Protein 6Q6R (pdb70)

Structure (mmCIF, N/CA/C/O backbone):
data_6Q6R
#
_entry.id   6Q6R
#
_cell.length_a   56.390
_cell.length_b   42.250
_cell.length_c   61.404
_cell.angle_alpha   90.00
_cell.angle_beta   99.30
_cell.angle_gamma   90.00
#
_symmetry.space_group_name_H-M   'P 1 21 1'
#
loop_
_entity.id
_entity.type
_entity.pdbx_description
1 polymer 'Parallel stranded DNA G-quadruplex'
2 polymer 'ATP-dependent DNA/RNA helicase DHX36'
3 non-polymer 'POTASSIUM ION'
4 water water
#
loop_
_atom_site.group_PDB
_atom_site.id
_atom_site.type_symbol
_atom_site.label_atom_id
_atom_site.label_alt_id
_atom_site.label_comp_id
_atom_site.label_asym_id
_atom_site.label_entity_id
_atom_site.label_seq_id
_atom_site.pdbx_PDB_ins_code
_atom_site.Cartn_x
_atom_site.Cartn_y
_atom_site.Cartn_z
_atom_site.occupancy
_atom_site.B_iso_or_equiv
_atom_site.auth_seq_id
_atom_site.auth_comp_id
_atom_site.auth_asym_id
_atom_site.auth_atom_id
_atom_site.pdbx_PDB_model_num
ATOM 1384 N N . HIS E 2 1 ? 7.482 55.540 -24.350 1.00 33.13 1 HIS E N 1
ATOM 1385 C CA . HIS E 2 1 ? 6.726 55.865 -25.594 1.00 27.23 1 HIS E CA 1
ATOM 1386 C C . HIS E 2 1 ? 5.225 55.709 -25.413 1.00 25.55 1 HIS E C 1
ATOM 1387 O O . HIS E 2 1 ? 4.789 54.869 -24.658 1.00 29.20 1 HIS E O 1
ATOM 1394 N N . PRO E 2 2 ? 4.437 56.541 -26.081 1.00 25.80 2 PRO E N 1
ATOM 1395 C CA . PRO E 2 2 ? 2.946 56.362 -26.089 1.00 25.92 2 PRO E CA 1
ATOM 1396 C C . PRO E 2 2 ? 2.469 54.979 -26.463 1.00 22.84 2 PRO E C 1
ATOM 1397 O O . PRO E 2 2 ? 2.897 54.416 -27.439 1.00 24.99 2 PRO E O 1
ATOM 1401 N N . GLY E 2 3 ? 1.465 54.503 -25.745 1.00 26.64 3 GLY E N 1
ATOM 1402 C CA . GLY E 2 3 ? 0.988 53.156 -25.863 1.00 27.74 3 GLY E CA 1
ATOM 1403 C C . GLY E 2 3 ? 0.390 52.808 -27.205 1.00 25.93 3 GLY E C 1
ATOM 1404 O O . GLY E 2 3 ? 0.302 51.640 -27.604 1.00 37.76 3 GLY E O 1
ATOM 1405 N N . HIS E 2 4 ? -0.046 53.819 -27.921 1.00 29.24 4 HIS E N 1
ATOM 1406 C CA . HIS E 2 4 ? -0.804 53.557 -29.126 1.00 22.64 4 HIS E CA 1
ATOM 1407 C C . HIS E 2 4 ? 0.093 53.172 -30.279 1.00 24.71 4 HIS E C 1
ATOM 1408 O O . HIS E 2 4 ? -0.356 52.632 -31.310 1.00 31.48 4 HIS E O 1
ATOM 1415 N N . LEU E 2 5 ? 1.380 53.458 -30.097 1.00 22.39 5 LEU E N 1
ATOM 1416 C CA . LEU E 2 5 ? 2.338 53.269 -31.188 1.00 23.88 5 LEU E CA 1
ATOM 1417 C C . LEU E 2 5 ? 2.574 51.801 -31.424 1.00 19.17 5 LEU E C 1
ATOM 1418 O O . LEU E 2 5 ? 2.618 51.018 -30.455 1.00 30.34 5 LEU E O 1
ATOM 1423 N N . LYS E 2 6 ? 2.768 51.433 -32.690 1.00 19.00 6 LYS E N 1
ATOM 1424 C CA . LYS E 2 6 ? 3.216 50.114 -32.990 1.00 26.00 6 LYS E CA 1
ATOM 1425 C C . LYS E 2 6 ? 4.307 50.068 -33.970 1.00 21.80 6 LYS E C 1
ATOM 1426 O O . LYS E 2 6 ? 4.376 50.875 -34.923 1.00 22.54 6 LYS E O 1
ATOM 1432 N N . GLY E 2 7 ? 4.985 48.951 -33.957 1.00 19.42 7 GLY E N 1
ATOM 1433 C CA . GLY E 2 7 ? 5.972 48.661 -34.965 1.00 23.76 7 GLY E CA 1
ATOM 1434 C C . GLY E 2 7 ? 7.012 49.779 -35.103 1.00 19.75 7 GLY E C 1
ATOM 1435 O O . GLY E 2 7 ? 7.567 50.277 -34.094 1.00 23.11 7 GLY E O 1
ATOM 1436 N N . ARG E 2 8 ? 7.259 50.122 -36.375 1.00 23.75 8 ARG E N 1
ATOM 1437 C CA . ARG E 2 8 ? 8.214 51.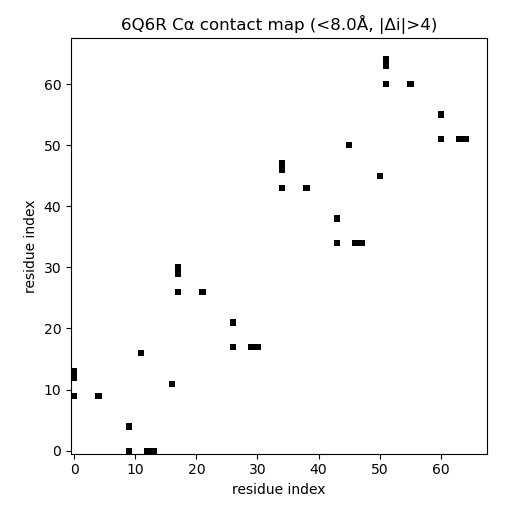147 -36.771 1.00 22.32 8 ARG E CA 1
ATOM 1438 C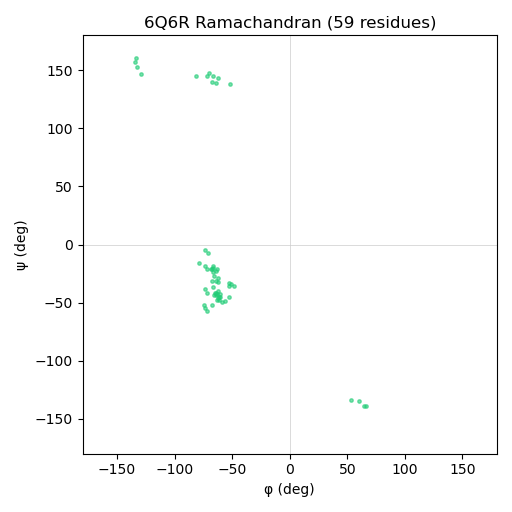 C . ARG E 2 8 ? 7.935 52.473 -36.021 1.00 20.34 8 ARG E C 1
ATOM 1439 O O . ARG E 2 8 ? 8.863 53.283 -35.714 1.00 19.10 8 ARG E O 1
ATOM 1447 N N . GLU E 2 9 ? 6.661 52.740 -35.735 1.00 23.94 9 GLU E N 1
ATOM 1448 C CA . GLU E 2 9 ? 6.261 53.979 -35.088 1.00 21.92 9 GLU E CA 1
ATOM 1449 C C . GLU E 2 9 ? 6.754 54.101 -33.690 1.00 17.60 9 GLU E C 1
ATOM 1450 O O . GLU E 2 9 ? 6.951 55.236 -33.183 1.00 19.09 9 GLU E O 1
ATOM 1456 N N . ILE E 2 10 ? 7.040 52.950 -33.066 1.00 17.89 10 ILE E N 1
ATOM 1457 C CA . ILE E 2 10 ? 7.595 52.935 -31.769 1.00 18.46 10 ILE E CA 1
ATOM 1458 C C . ILE E 2 10 ? 9.044 53.404 -31.898 1.00 17.39 10 ILE E C 1
ATOM 1459 O O . ILE E 2 10 ? 9.478 54.295 -31.209 1.00 18.40 10 ILE E O 1
ATOM 1464 N N . GLY E 2 11 ?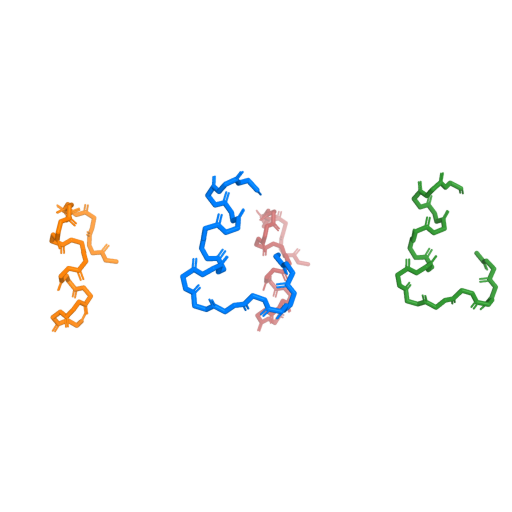 9.813 52.730 -32.698 1.00 18.93 11 GLY E N 1
ATOM 1465 C CA . GLY E 2 11 ? 11.181 53.193 -32.932 1.00 16.65 11 GLY E CA 1
ATOM 1466 C C . GLY E 2 11 ? 11.308 54.587 -33.351 1.00 16.81 11 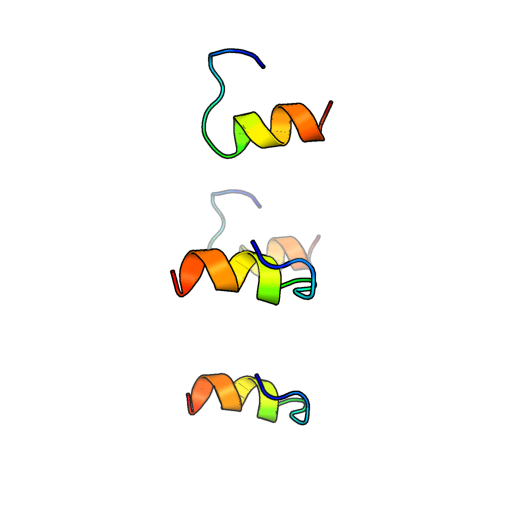GLY E C 1
ATOM 1467 O O . GLY E 2 11 ? 12.107 55.228 -32.799 1.00 18.92 11 GLY E O 1
ATOM 1468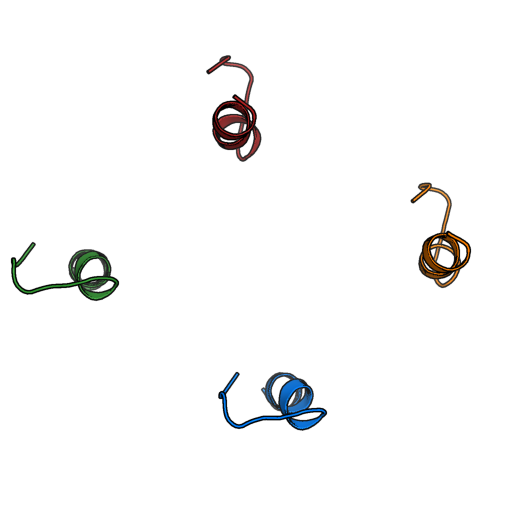 N N . MET E 2 12 ? 10.495 55.104 -34.299 1.00 19.08 12 MET E N 1
ATOM 1469 C CA . MET E 2 12 ? 10.624 56.442 -34.749 1.00 22.79 12 MET E CA 1
ATOM 1470 C C . MET E 2 12 ? 10.127 57.440 -33.735 1.00 23.03 12 MET E C 1
ATOM 1471 O O . MET E 2 12 ? 10.487 58.638 -33.847 1.00 30.53 12 MET E O 1
ATOM 1476 N N . TRP E 2 13 ? 9.320 57.016 -32.757 1.00 16.81 13 TRP E N 1
ATOM 1477 C CA . TRP E 2 13 ? 8.967 57.982 -31.706 1.00 19.86 13 TRP E CA 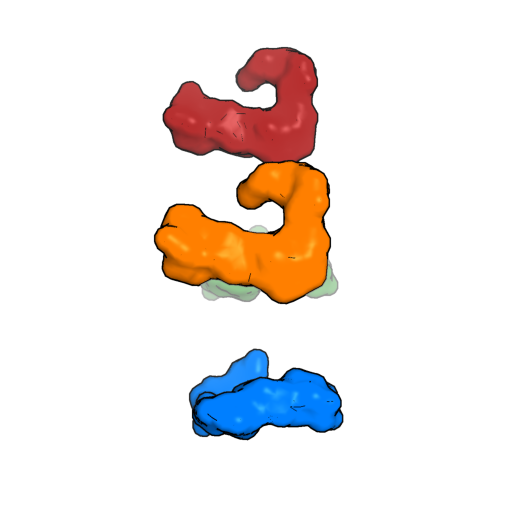1
ATOM 1478 C C . TRP E 2 13 ? 10.257 58.465 -30.935 1.00 25.87 13 TRP E C 1
ATOM 1479 O O . TRP E 2 13 ? 10.432 59.629 -30.705 1.00 29.66 13 TRP E O 1
ATOM 1490 N N . TYR E 2 14 ? 11.085 57.518 -30.598 1.00 23.64 14 TYR E N 1
ATOM 1491 C CA . TYR E 2 14 ? 12.387 57.790 -30.027 1.00 28.43 14 TYR E CA 1
ATOM 1492 C C . TYR E 2 14 ? 13.211 58.553 -31.063 1.00 26.34 14 TYR E C 1
ATOM 1493 O O . TYR E 2 14 ? 13.815 59.609 -30.790 1.00 41.57 14 TYR E O 1
ATOM 1502 N N . ALA E 2 15 ? 13.232 58.090 -32.299 1.00 23.43 15 ALA E N 1
ATOM 1503 C CA . ALA E 2 15 ? 14.122 58.758 -33.268 1.00 33.97 15 ALA E CA 1
ATOM 1504 C C . ALA E 2 15 ? 13.787 60.247 -33.510 1.00 43.09 15 ALA E C 1
ATOM 1505 O O . ALA E 2 15 ? 14.574 61.121 -33.392 1.00 51.12 15 ALA E O 1
ATOM 1507 N N . LYS E 2 16 ? 12.499 60.502 -33.727 1.00 41.09 16 LYS E N 1
ATOM 1508 C CA . LYS E 2 16 ? 11.978 61.893 -33.979 1.00 39.44 16 LYS E CA 1
ATOM 1509 C C . LYS E 2 16 ? 12.028 62.691 -32.724 1.00 48.46 16 LYS E C 1
ATOM 1510 O O . LYS E 2 16 ? 11.788 63.903 -32.786 1.00 73.54 16 LYS E O 1
ATOM 1516 N N . LYS E 2 17 ? 12.361 62.006 -31.620 1.00 44.12 17 LYS E N 1
ATOM 1517 C CA . LYS E 2 17 ? 12.465 62.449 -30.230 1.00 42.07 17 LYS E CA 1
ATOM 1518 C C . LYS E 2 17 ? 11.323 61.988 -29.340 1.00 43.92 17 LYS E C 1
ATOM 1519 O O . LYS E 2 17 ? 11.557 61.382 -28.289 1.00 59.48 17 LYS E O 1
ATOM 1525 N N . HIS F 2 1 ? 30.560 36.127 -24.211 1.00 29.85 1 HIS F N 1
ATOM 1526 C CA . HIS F 2 1 ? 31.229 35.765 -25.446 1.00 26.84 1 HIS F CA 1
ATOM 1527 C C . HIS F 2 1 ? 32.743 35.941 -25.237 1.00 26.53 1 HIS F C 1
ATOM 1528 O O . HIS F 2 1 ? 33.197 36.865 -24.471 1.00 31.20 1 HIS F O 1
ATOM 1535 N N . PRO F 2 2 ? 33.516 35.165 -25.974 1.00 22.73 2 PRO F N 1
ATOM 1536 C CA . PRO F 2 2 ? 34.964 35.385 -25.802 1.00 24.11 2 PRO F CA 1
ATOM 1537 C C . PRO F 2 2 ? 35.430 36.760 -26.183 1.00 26.28 2 PRO F C 1
ATOM 1538 O O . PRO F 2 2 ? 34.981 37.318 -27.161 1.00 26.17 2 PRO F O 1
ATOM 1542 N N . GLY F 2 3 ? 36.388 37.230 -25.404 1.00 26.65 3 GLY F N 1
ATOM 1543 C CA . GLY F 2 3 ? 36.900 38.616 -25.481 1.00 27.61 3 GLY F CA 1
ATOM 1544 C C . GLY F 2 3 ? 37.547 38.975 -26.800 1.00 25.13 3 GLY F C 1
ATOM 1545 O O . GLY F 2 3 ? 37.581 40.138 -27.190 1.00 34.80 3 GLY F O 1
ATOM 1546 N N . HIS F 2 4 ? 38.179 38.004 -27.453 1.00 27.80 4 HIS F N 1
ATOM 1547 C CA . HIS F 2 4 ? 38.940 38.343 -28.652 1.00 29.42 4 HIS F CA 1
ATOM 1548 C C . HIS F 2 4 ? 38.031 38.655 -29.869 1.00 29.93 4 HIS F C 1
ATOM 1549 O O . HIS F 2 4 ? 38.523 38.973 -30.959 1.00 31.11 4 HIS F O 1
ATOM 1556 N N . LEU F 2 5 ? 36.720 38.489 -29.712 1.00 27.27 5 LEU F N 1
ATOM 1557 C CA . LEU F 2 5 ? 35.863 38.601 -30.843 1.00 22.37 5 LEU F CA 1
ATOM 1558 C C . LEU F 2 5 ? 35.595 40.050 -31.105 1.00 19.68 5 LEU F C 1
ATOM 1559 O O . LEU F 2 5 ? 35.382 40.854 -30.151 1.00 26.76 5 LEU F O 1
ATOM 1564 N N . LYS F 2 6 ? 35.485 40.363 -32.374 1.00 22.68 6 LYS F N 1
ATOM 1565 C CA . LYS F 2 6 ? 35.039 41.719 -32.725 1.00 24.56 6 LYS F CA 1
ATOM 1566 C C . LYS F 2 6 ? 33.983 41.789 -33.787 1.00 24.84 6 LYS F C 1
ATOM 1567 O O . LYS F 2 6 ? 33.938 41.053 -34.740 1.00 25.61 6 LYS F O 1
ATOM 1573 N N . GLY F 2 7 ? 33.259 42.887 -33.781 1.00 25.96 7 GLY F N 1
ATOM 1574 C CA . GLY F 2 7 ? 32.315 43.198 -34.862 1.00 32.97 7 GLY F CA 1
ATOM 1575 C C . GLY F 2 7 ? 31.223 42.128 -35.026 1.00 25.18 7 GLY F C 1
ATOM 1576 O O . GLY F 2 7 ? 30.699 41.653 -34.033 1.00 25.98 7 GLY F O 1
ATOM 1577 N N . ARG F 2 8 ? 30.965 41.750 -36.279 1.00 23.96 8 ARG F N 1
ATOM 1578 C CA . ARG F 2 8 ? 30.056 40.703 -36.695 1.00 25.54 8 ARG F CA 1
ATOM 1579 C C . ARG F 2 8 ? 30.364 39.376 -35.975 1.00 23.80 8 ARG F C 1
ATOM 1580 O O . ARG F 2 8 ? 29.494 38.632 -35.680 1.00 29.80 8 ARG F O 1
ATOM 1588 N N . GLU F 2 9 ? 31.681 39.100 -35.733 1.00 26.76 9 GLU F N 1
ATOM 1589 C CA A GLU F 2 9 ? 32.192 37.953 -34.951 0.50 21.83 9 GLU F CA 1
ATOM 1590 C CA B GLU F 2 9 ? 32.017 37.842 -35.118 0.50 22.53 9 GLU F CA 1
ATOM 1591 C C . GLU F 2 9 ? 31.476 37.722 -33.621 1.00 20.17 9 GLU F C 1
ATOM 1592 O O . GLU F 2 9 ? 31.228 36.602 -33.169 1.00 25.89 9 GLU F O 1
ATOM 1603 N N . ILE F 2 10 ? 31.143 38.848 -32.952 1.00 18.98 10 ILE F N 1
ATOM 1604 C CA . ILE F 2 10 ? 30.607 38.856 -31.567 1.00 16.17 10 ILE F CA 1
ATOM 1605 C C . ILE F 2 10 ? 29.156 38.346 -31.810 1.00 17.57 10 ILE F C 1
ATOM 1606 O O . ILE F 2 10 ? 28.700 37.405 -31.200 1.00 20.89 10 ILE F O 1
ATOM 1611 N N . GLY F 2 11 ? 28.445 39.020 -32.692 1.00 21.31 11 GLY F N 1
ATOM 1612 C CA . GLY F 2 11 ? 27.031 38.581 -32.913 1.00 17.56 11 GLY F CA 1
ATOM 1613 C C . GLY F 2 11 ? 26.899 37.156 -33.411 1.00 17.70 11 GLY F C 1
ATOM 1614 O O . GLY F 2 11 ? 26.002 36.400 -33.003 1.00 21.32 11 GLY F O 1
ATOM 1615 N N . MET F 2 12 ? 27.724 36.808 -34.385 1.00 22.95 12 MET F N 1
ATOM 1616 C CA . MET F 2 12 ? 27.703 35.461 -34.936 1.00 23.27 12 MET F CA 1
ATOM 1617 C C . MET F 2 12 ? 28.143 34.370 -33.989 1.00 20.81 12 MET F C 1
ATOM 1618 O O . MET F 2 12 ? 27.723 33.223 -34.157 1.00 28.32 12 MET F O 1
ATOM 1623 N N . TRP F 2 13 ? 28.877 34.687 -32.934 1.00 19.18 13 TRP F N 1
ATOM 1624 C CA . TRP F 2 13 ? 29.214 33.685 -31.942 1.00 22.71 13 TRP F CA 1
ATOM 1625 C C . TRP F 2 13 ? 27.945 33.228 -31.237 1.00 24.17 13 TRP F C 1
ATOM 1626 O O . TRP F 2 13 ? 27.805 32.035 -30.956 1.00 29.15 13 TRP F O 1
ATOM 1637 N N . TYR F 2 14 ? 27.105 34.201 -30.898 1.00 22.36 14 TYR F N 1
ATOM 1638 C CA . TYR F 2 14 ? 25.776 33.887 -30.360 1.00 22.82 14 TYR F CA 1
ATOM 1639 C C . TYR F 2 14 ? 24.937 33.119 -31.394 1.00 29.07 14 TYR F C 1
ATOM 1640 O O . TYR F 2 14 ? 24.294 32.096 -31.031 1.00 30.72 14 TYR F O 1
ATOM 1649 N N . ALA F 2 15 ? 24.926 33.573 -32.645 1.00 24.87 15 ALA F N 1
ATOM 1650 C CA . ALA F 2 15 ? 24.118 32.936 -33.708 1.00 30.76 15 ALA F CA 1
ATOM 1651 C C . ALA F 2 15 ? 24.432 31.449 -33.883 1.00 37.94 15 ALA F C 1
ATOM 1652 O O . ALA F 2 15 ? 23.518 30.567 -33.877 1.00 34.79 15 ALA F O 1
ATOM 1654 N N . LYS F 2 16 ? 25.737 31.182 -33.963 1.00 39.75 16 LYS F N 1
ATOM 1655 C CA . LYS F 2 16 ? 26.270 29.804 -34.162 1.00 34.84 16 LYS F CA 1
ATOM 1656 C C . LYS F 2 16 ? 26.016 28.915 -32.960 1.00 41.20 16 LYS F C 1
ATOM 1657 O O . LYS F 2 16 ? 25.952 27.745 -33.127 1.00 42.76 16 LYS F O 1
ATOM 1663 N N . LYS F 2 17 ? 26.010 29.547 -31.771 1.00 49.16 17 LYS F N 1
ATOM 1664 C CA . LYS F 2 17 ? 25.365 29.202 -30.439 1.00 49.18 17 LYS F CA 1
ATOM 1665 C C . LYS F 2 17 ? 26.213 29.234 -29.167 1.00 40.85 17 LYS F C 1
ATOM 1666 O O . LYS F 2 17 ? 26.666 30.319 -28.746 1.00 45.00 17 LYS F O 1
ATOM 1672 N N . HIS G 2 1 ? 2.806 61.120 6.100 1.00 25.35 1 HIS G N 1
ATOM 1673 C CA . HIS G 2 1 ? 2.121 61.610 4.868 1.00 21.13 1 HIS G CA 1
ATOM 1674 C C . HIS G 2 1 ? 0.580 61.404 4.961 1.00 19.81 1 HIS G C 1
ATOM 1675 O O . HIS G 2 1 ? 0.100 60.605 5.788 1.00 21.65 1 HIS G O 1
ATOM 1682 N N . PRO G 2 2 ? -0.164 62.108 4.129 1.00 18.73 2 PRO G N 1
ATOM 1683 C CA . PRO G 2 2 ? -1.648 61.988 4.276 1.00 20.76 2 PRO G CA 1
ATOM 1684 C C . PRO G 2 2 ? -2.170 60.650 3.912 1.00 22.53 2 PRO G C 1
ATOM 1685 O O . PRO G 2 2 ? -1.690 60.054 2.936 1.00 18.80 2 PRO G O 1
ATOM 1689 N N . GLY G 2 3 ? -3.120 60.180 4.699 1.00 24.69 3 GLY G N 1
ATOM 1690 C CA . GLY G 2 3 ? -3.583 58.779 4.616 1.00 27.97 3 GLY G CA 1
ATOM 1691 C C . GLY G 2 3 ? -4.234 58.437 3.284 1.00 22.61 3 GLY G C 1
ATOM 1692 O O . GLY G 2 3 ? -4.201 57.329 2.859 1.00 30.01 3 GLY G O 1
ATOM 1693 N N . HIS G 2 4 ? -4.882 59.427 2.666 1.00 19.99 4 HIS G N 1
ATOM 1694 C CA . HIS G 2 4 ? -5.511 59.168 1.431 1.00 19.36 4 HIS G CA 1
ATOM 1695 C C . HIS G 2 4 ? -4.615 58.770 0.262 1.00 20.00 4 HIS G C 1
ATOM 1696 O O . HIS G 2 4 ? -5.109 58.252 -0.699 1.00 22.62 4 HIS G O 1
ATOM 1703 N N . LEU G 2 5 ? -3.295 59.130 0.364 1.00 17.53 5 LEU G N 1
ATOM 1704 C CA . LEU G 2 5 ? -2.445 58.893 -0.753 1.00 17.59 5 LEU G CA 1
ATOM 1705 C C . LEU G 2 5 ? -2.235 57.343 -1.036 1.00 14.61 5 LEU G C 1
ATOM 1706 O O . LEU G 2 5 ? -2.083 56.567 -0.115 1.00 20.37 5 LEU G O 1
ATOM 1711 N N . LYS G 2 6 ? -2.128 56.967 -2.301 1.00 14.98 6 LYS G N 1
ATOM 1712 C CA . LYS G 2 6 ? -1.841 55.549 -2.676 1.00 22.50 6 LYS G CA 1
ATOM 1713 C C . LYS G 2 6 ? -0.688 55.496 -3.649 1.00 21.35 6 LYS G C 1
ATOM 1714 O O . LYS G 2 6 ? -0.532 56.359 -4.547 1.00 18.58 6 LYS G O 1
ATOM 1720 N N . GLY G 2 7 ? 0.121 54.444 -3.588 1.00 18.59 7 GLY G N 1
ATOM 1721 C CA . GLY G 2 7 ? 1.030 54.173 -4.665 1.00 22.40 7 GLY G CA 1
ATOM 1722 C C . GLY G 2 7 ? 2.105 55.248 -4.801 1.00 17.44 7 GLY G C 1
ATOM 1723 O O . GLY G 2 7 ? 2.643 55.708 -3.797 1.00 17.31 7 GLY G O 1
ATOM 1724 N N . ARG G 2 8 ? 2.370 55.570 -6.065 1.00 16.79 8 ARG G N 1
ATOM 1725 C CA . ARG G 2 8 ? 3.225 56.606 -6.475 1.00 21.21 8 ARG G CA 1
ATOM 1726 C C . ARG G 2 8 ? 2.954 57.917 -5.756 1.00 17.18 8 ARG G C 1
ATOM 1727 O O . ARG G 2 8 ? 3.879 58.641 -5.439 1.00 19.49 8 ARG G O 1
ATOM 1735 N N . GLU G 2 9 ? 1.676 58.230 -5.456 1.00 18.17 9 GLU G N 1
ATOM 1736 C CA . GLU G 2 9 ? 1.358 59.479 -4.859 1.00 16.54 9 GLU G CA 1
ATOM 1737 C C . GLU G 2 9 ? 1.974 59.570 -3.416 1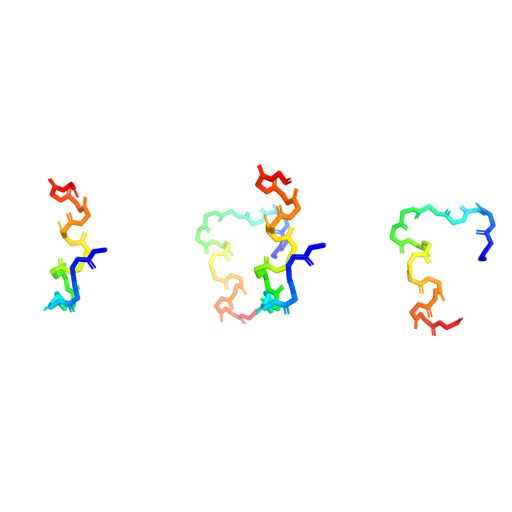.00 13.45 9 GLU G C 1
ATOM 1738 O O . GLU G 2 9 ? 2.181 60.652 -2.955 1.00 15.35 9 GLU G O 1
ATOM 1744 N N . ILE G 2 10 ? 2.188 58.432 -2.717 1.00 13.78 10 ILE G N 1
ATOM 1745 C CA . ILE G 2 10 ? 2.784 58.482 -1.405 1.00 15.52 10 ILE G CA 1
ATOM 1746 C C . ILE G 2 10 ? 4.234 58.946 -1.600 1.00 16.58 10 ILE G C 1
ATOM 1747 O O . ILE G 2 10 ? 4.674 59.912 -1.001 1.00 14.76 10 ILE G O 1
ATOM 1752 N N . GLY G 2 11 ? 4.942 58.259 -2.483 1.00 14.59 11 GLY G N 1
ATOM 1753 C CA . GLY G 2 11 ? 6.345 58.705 -2.685 1.00 15.64 11 GLY G CA 1
ATOM 1754 C C . GLY G 2 11 ? 6.471 60.121 -3.232 1.00 18.78 11 GLY G C 1
ATOM 1755 O O . GLY G 2 11 ? 7.328 60.898 -2.735 1.00 17.54 11 GLY G O 1
ATOM 1756 N N . MET G 2 12 ? 5.588 60.472 -4.167 1.00 18.01 12 MET G N 1
ATOM 1757 C CA . MET G 2 12 ? 5.656 61.809 -4.720 1.00 19.00 12 MET G CA 1
ATOM 1758 C C . MET G 2 12 ? 5.275 62.918 -3.742 1.00 18.68 12 MET G C 1
ATOM 1759 O O . MET G 2 12 ? 5.723 64.071 -3.879 1.00 23.48 12 MET G O 1
ATOM 1764 N N . TRP G 2 13 ? 4.541 62.596 -2.708 1.00 16.67 13 TRP G N 1
ATOM 1765 C CA . TRP G 2 13 ? 4.203 63.621 -1.698 1.00 18.69 13 TRP G CA 1
ATOM 1766 C C . TRP G 2 13 ? 5.533 64.113 -1.013 1.00 20.20 13 TRP G C 1
ATOM 1767 O O . TRP G 2 13 ? 5.747 65.285 -0.843 1.00 23.23 13 TRP G O 1
ATOM 1778 N N . TYR G 2 14 ? 6.409 63.153 -0.714 1.00 19.14 14 TYR G N 1
ATOM 1779 C CA . TYR G 2 14 ? 7.695 63.515 -0.145 1.00 19.92 14 TYR G CA 1
ATOM 1780 C C . TYR G 2 14 ? 8.601 64.172 -1.175 1.00 24.18 14 TYR G C 1
ATOM 1781 O O . TYR G 2 14 ? 9.276 65.167 -0.863 1.00 29.21 14 TYR G O 1
ATOM 1790 N N . ALA G 2 15 ? 8.627 63.658 -2.390 1.00 20.27 15 ALA G N 1
ATOM 1791 C CA . ALA G 2 15 ? 9.430 64.323 -3.451 1.00 25.91 15 ALA G CA 1
ATOM 1792 C C . ALA G 2 15 ? 9.021 65.785 -3.721 1.00 32.15 15 ALA G C 1
ATOM 1793 O O . ALA G 2 15 ? 9.835 66.673 -3.803 1.00 30.92 15 ALA G O 1
ATOM 1795 N N . LYS G 2 16 ? 7.718 66.034 -3.908 1.00 34.52 16 LYS G N 1
ATOM 1796 C CA . LYS G 2 16 ? 7.229 67.365 -4.289 1.00 32.14 16 LYS G CA 1
ATOM 1797 C C . LYS G 2 16 ? 7.560 68.323 -3.128 1.00 34.03 16 LYS G C 1
ATOM 1798 O O . LYS G 2 16 ? 7.950 69.450 -3.391 1.00 35.23 16 LYS G O 1
ATOM 1804 N N . LYS G 2 17 ? 7.353 67.824 -1.890 1.00 45.35 17 LYS G N 1
ATOM 1805 C CA . LYS G 2 17 ? 7.963 68.206 -0.572 1.00 40.45 17 LYS G CA 1
ATOM 1806 C C . LYS G 2 17 ? 6.932 68.198 0.619 1.00 48.30 17 LYS G C 1
ATOM 1807 O O . LYS G 2 17 ? 7.080 67.434 1.613 1.00 57.26 17 LYS G O 1
ATOM 1813 N N . HIS H 2 1 ? 25.292 41.273 6.054 1.00 26.20 1 HIS H N 1
ATOM 1814 C CA . HIS H 2 1 ? 26.086 40.917 4.862 1.00 22.20 1 HIS H CA 1
ATOM 1815 C C . HIS H 2 1 ? 27.629 41.073 5.056 1.00 25.09 1 HIS H C 1
ATOM 1816 O O . HIS H 2 1 ? 28.068 41.829 5.888 1.00 25.39 1 HIS H O 1
ATOM 1823 N N . PRO H 2 2 ? 28.430 40.343 4.309 1.00 20.85 2 PRO H N 1
ATOM 1824 C CA . PRO H 2 2 ? 29.901 40.473 4.480 1.00 21.36 2 PRO H CA 1
ATOM 1825 C C . PRO H 2 2 ? 30.422 41.879 4.106 1.00 23.48 2 PRO H C 1
ATOM 1826 O O . PRO H 2 2 ? 29.935 42.500 3.133 1.00 23.26 2 PRO H O 1
ATOM 1830 N N . GLY H 2 3 ? 31.347 42.398 4.900 1.00 25.10 3 GLY H N 1
ATOM 1831 C CA . GLY H 2 3 ? 31.757 43.783 4.809 1.00 29.04 3 GLY H CA 1
ATOM 1832 C C . GLY H 2 3 ? 32.367 44.131 3.488 1.00 26.79 3 GLY H C 1
ATOM 1833 O O . GLY H 2 3 ? 32.381 45.284 3.040 1.00 35.10 3 GLY H O 1
ATOM 1834 N N . HIS H 2 4 ? 32.973 43.155 2.859 1.00 25.51 4 HIS H N 1
ATOM 1835 C CA . HIS H 2 4 ? 33.633 43.437 1.659 1.00 19.61 4 HIS H CA 1
ATOM 1836 C C . HIS H 2 4 ? 32.798 43.823 0.497 1.00 21.15 4 HIS H C 1
ATOM 1837 O O . HIS H 2 4 ? 33.320 44.408 -0.497 1.00 24.97 4 HIS H O 1
ATOM 1844 N N . LEU H 2 5 ? 31.484 43.438 0.572 1.00 19.62 5 LEU H N 1
ATOM 1845 C CA . LEU H 2 5 ? 30.689 43.643 -0.593 1.00 21.09 5 LEU H CA 1
ATOM 1846 C C . LEU H 2 5 ? 30.412 45.177 -0.865 1.00 15.88 5 LEU H C 1
ATOM 1847 O O . LEU H 2 5 ? 30.264 45.896 0.086 1.00 25.08 5 LEU H O 1
ATOM 1852 N N . LYS H 2 6 ? 30.292 45.570 -2.138 1.00 17.47 6 LYS H N 1
ATOM 1853 C CA . LYS H 2 6 ? 29.915 46.918 -2.499 1.00 21.93 6 LYS H CA 1
ATOM 1854 C C . LYS H 2 6 ? 28.860 46.960 -3.510 1.00 24.44 6 LYS H C 1
ATOM 1855 O O . LYS H 2 6 ? 28.726 46.046 -4.390 1.00 23.80 6 LYS H O 1
ATOM 1861 N N . GLY H 2 7 ? 28.097 48.058 -3.481 1.00 21.83 7 GLY H N 1
ATOM 1862 C CA . GLY H 2 7 ? 27.234 48.347 -4.558 1.00 27.26 7 GLY H CA 1
ATOM 1863 C C . GLY H 2 7 ? 26.155 47.299 -4.707 1.00 21.83 7 GLY H C 1
ATOM 1864 O O . GLY H 2 7 ? 25.621 46.774 -3.703 1.00 20.67 7 GLY H O 1
ATOM 1865 N N . ARG H 2 8 ? 25.922 46.984 -5.970 1.00 19.93 8 ARG H N 1
ATOM 1866 C CA . ARG H 2 8 ? 25.012 45.945 -6.376 1.00 22.77 8 ARG H CA 1
ATOM 1867 C C . ARG H 2 8 ? 25.284 44.591 -5.646 1.00 20.07 8 ARG H C 1
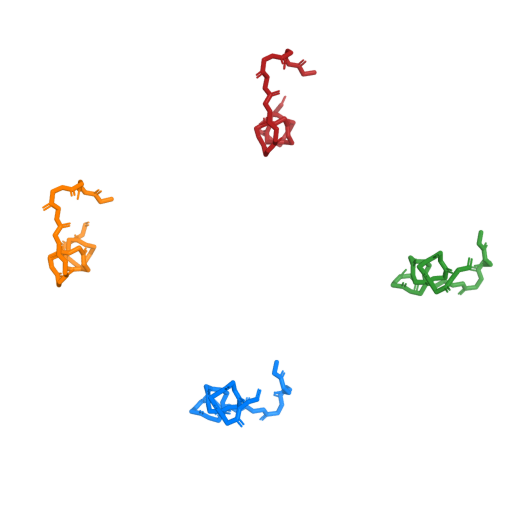ATOM 1868 O O . ARG H 2 8 ? 24.363 43.786 -5.401 1.00 18.87 8 ARG H O 1
ATOM 1876 N N . GLU H 2 9 ? 26.557 44.295 -5.356 1.00 21.21 9 GLU H N 1
ATOM 1877 C CA . GLU H 2 9 ? 26.866 43.054 -4.735 1.00 22.80 9 GLU H CA 1
ATOM 1878 C C . GLU H 2 9 ? 26.326 42.927 -3.294 1.00 19.63 9 GLU H C 1
ATOM 1879 O O . GLU H 2 9 ? 26.149 41.831 -2.804 1.00 20.45 9 GLU H O 1
ATOM 1885 N N . ILE H 2 10 ? 25.982 44.044 -2.615 1.00 16.19 10 ILE H N 1
ATOM 1886 C CA . ILE H 2 10 ? 25.451 43.978 -1.269 1.00 14.89 10 ILE H CA 1
ATOM 1887 C C . ILE H 2 10 ? 23.973 43.463 -1.484 1.00 16.05 10 ILE H C 1
ATOM 1888 O O . ILE H 2 10 ? 23.531 42.564 -0.803 1.00 15.55 10 ILE H O 1
ATOM 1893 N N . GLY H 2 11 ? 23.223 44.141 -2.375 1.00 13.84 11 GLY H N 1
ATOM 1894 C CA . GLY H 2 11 ? 21.763 43.812 -2.555 1.00 14.61 11 GLY H CA 1
ATOM 1895 C C . GLY H 2 11 ? 21.640 42.399 -3.003 1.00 18.87 11 GLY H C 1
ATOM 1896 O O . GLY H 2 11 ? 20.777 41.675 -2.502 1.00 19.49 11 GLY H O 1
ATOM 1897 N N . MET H 2 12 ? 22.530 42.012 -3.951 1.00 17.74 12 MET H N 1
ATOM 1898 C CA . MET H 2 12 ? 22.445 40.708 -4.535 1.00 22.05 12 MET H CA 1
ATOM 1899 C C . MET H 2 12 ? 22.869 39.645 -3.564 1.00 22.18 12 MET H C 1
ATOM 1900 O O . MET H 2 12 ? 22.379 38.510 -3.732 1.00 24.17 12 MET H O 1
ATOM 1905 N N . TRP H 2 13 ? 23.638 39.985 -2.521 1.00 18.61 13 TRP H N 1
ATOM 1906 C CA . TRP H 2 13 ? 24.022 38.964 -1.546 1.00 20.96 13 TRP H CA 1
ATOM 1907 C C . TRP H 2 13 ? 22.710 38.509 -0.814 1.00 22.16 13 TRP H C 1
ATOM 1908 O O . TRP H 2 13 ? 22.485 37.330 -0.574 1.00 24.88 13 TRP H O 1
ATOM 1919 N N . TYR H 2 14 ? 21.817 39.470 -0.586 1.00 20.59 14 TYR H N 1
ATOM 1920 C CA . TYR H 2 14 ? 20.519 39.135 0.025 1.00 25.03 14 TYR H CA 1
ATOM 1921 C C . TYR H 2 14 ? 19.620 38.432 -0.938 1.00 26.42 14 TYR H C 1
ATOM 1922 O O . TYR H 2 14 ? 18.888 37.545 -0.509 1.00 33.64 14 TYR H O 1
ATOM 1931 N N . ALA H 2 15 ? 19.635 38.828 -2.192 1.00 20.56 15 ALA H N 1
ATOM 1932 C CA . ALA H 2 15 ? 18.809 38.168 -3.188 1.00 28.32 15 ALA H CA 1
ATOM 1933 C C . ALA H 2 15 ? 19.183 36.725 -3.402 1.00 35.78 15 ALA H C 1
ATOM 1934 O O . ALA H 2 15 ? 18.326 35.888 -3.499 1.00 38.55 15 ALA H O 1
ATOM 1936 N N . LYS H 2 16 ? 20.476 36.433 -3.482 1.00 36.84 16 LYS H N 1
ATOM 1937 C CA . LYS H 2 16 ? 20.928 35.032 -3.763 1.00 36.93 16 LYS H CA 1
ATOM 1938 C C . LYS H 2 16 ? 20.522 34.122 -2.621 1.00 38.37 16 LYS H C 1
ATOM 1939 O O . LYS H 2 16 ? 20.006 33.029 -2.871 1.00 49.65 16 LYS H O 1
ATOM 1945 N N . LYS H 2 17 ? 20.704 34.665 -1.416 1.00 35.02 17 LYS H N 1
ATOM 1946 C CA . LYS H 2 17 ? 20.327 34.190 -0.097 1.00 48.43 17 LYS H CA 1
ATOM 1947 C C . LYS H 2 17 ? 21.075 35.061 0.949 1.00 57.16 17 LYS H C 1
ATOM 1948 O O . LYS H 2 17 ? 21.297 34.661 2.117 1.00 53.42 17 LYS H O 1
#

Organism: Homo sapiens (NCBI:txid9606)

B-factor: mean 27.18, std 16.57, range [5.84, 116.84]

Solvent-accessible surface area: 6610 Å² total; per-residue (Å²): 103,52,66,141,23,141,58,175,88,53,42,57,91,121,69,147,202,107,50,76,140,24,161,58,190,90,55,44,59,103,116,57,165,196,109,51,64,137,23,147,57,172,74,55,44,52,103,117,70,139,207,106,54,63,136,19,135,56,181,108,56,46,57,103,120,73,152,206

Radius of gyration: 22.56 Å; Cα contacts (8 Å, |Δi|>4): 18; chains: 4; bounding box: 44×39×42 Å

Foldseek 3Di:
DDPVDDDVRVVVVVVVD/DDPVDDDVRVVVVVVVD/DDPPDDDPRVVVVVVVD/DDPPDDDPRVVVVVVVD

InterPro domains:
  IPR001650 Helicase, C-terminal domain-like [PF00271] (477-606)
  IPR001650 Helicase, C-terminal domain-like [PS51194] (477-647)
  IPR001650 Helicase, C-terminal domain-like [SM00490] (502-607)
  IPR002464 DNA/RNA helicase, ATP-dependent, DEAH-box type, conserved site [PS00690] (329-338)
  IPR007502 Helicase-associated domain [SM00847] (669-760)
  IPR011545 DEAD/DEAH-box helicase domain [PF00270] (212-372)
  IPR011709 DEAD-box helicase, OB fold [PF07717] (831-916)
  IPR014001 Helicase superfamily 1/2, ATP-binding domain [PS51192] (217-387)
  IPR014001 Helicase superfamily 1/2, ATP-binding domain [SM00487] (205-396)
  IPR027417 P-loop containing nucleoside triphosphate hydrolase [G3DSA:3.40.50.300] (158-388)
  IPR027417 P-loop containing nucleoside triphosphate hydrolase [G3DSA:3.40.50.300] (458-623)
  IPR027417 P-loop containing nucleoside triphosphate hydrolase [SSF52540] (201-798)
  IPR048333 Helicase associated domain (HA2), winged-helix domain [PF04408] (670-698)
  IPR059023 RNA helicase, C-terminal domain [PF26026] (927-989)

Sequence (68 aa):
HPGHLKGREIGMWYAKKHPGHLKGREEIGMWYAKKHPGHLKGREIGMWYAKKHPGHLKGREIGMWYAKK

GO terms:
  GO:0005515 protein binding (F, IPI)
  GO:0003725 double-stranded RNA binding (F, IDA)
  GO:0051880 G-quadruplex DNA binding (F, IDA)
  GO:0070034 telomerase RNA binding (F, IDA)
  GO:0000287 magnesium ion binding (F, IDA)
  GO:0008094 ATP-dependent activity, acting on DNA (F, IDA)
  GO:0034605 cellular response to heat (P, IDA)
  GO:0000781 chromosome, telomeric region (C, IDA)
  GO:0005634 nucleus (C, IDA)
  GO:0005737 cytoplasm (C, IDA)
  GO:0010494 cytoplasmic stress granule (C, IDA)
  GO:0000978 RNA polymerase II cis-regulatory region sequence-specific DNA binding (F, IDA)
  GO:0016607 nuclear speck (C, IDA)
  GO:0002151 G-quadruplex RNA binding (F, IDA)
  GO:0003678 DNA helicase activity (F, IDA)
  GO:0003697 single-stranded DNA binding (F, IDA)
  GO:0003723 RNA binding (F, IDA)
  GO:0003724 RNA helicase activity (F, IDA)
  GO:0003730 mRNA 3'-UTR binding (F, IDA)
  GO:0035925 mRNA 3'-UTR AU-rich region binding (F, IDA)

Secondary structure (DSSP, 8-state):
--TT--THHHHHHHHT-/--TT--THHHHHHHHH-/--TT--THHHHHHHHH-/--TT--THHHHHHHHH-